Protein AF-A0A6N2XZ86-F1 (afdb_monomer_lite)

InterPro domains:
  IPR009825 ECF transporter, substrate-specific component-like [PF07155] (6-139)

Secondary structure (DSSP, 8-state):
-PPPPSS-THHHHHHHHHHHHHHHHHHHHHIIIIIHHHHHTT-TTTHHHHHHHHHHHHHHHHHHHHHTTT---HHHHHHHHHHHHHHHHHHHHHHHHHHHHHTT--HHHHHHHHHHTHHHHHHHHHHHHHHHHHHHHHHHHHHHHH--

Structure (mmCIF, N/CA/C/O 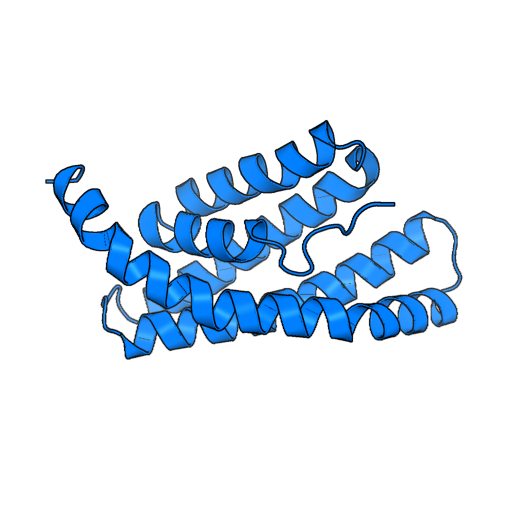backbone):
data_AF-A0A6N2XZ86-F1
#
_entry.id   AF-A0A6N2XZ86-F1
#
loop_
_atom_site.group_PDB
_atom_site.id
_atom_site.type_symbol
_atom_site.label_atom_id
_atom_site.label_alt_id
_atom_site.label_comp_id
_atom_site.label_asym_id
_atom_site.label_entity_id
_atom_site.label_seq_id
_atom_site.pdbx_PDB_ins_code
_atom_site.Cartn_x
_atom_site.Cartn_y
_atom_site.Cartn_z
_atom_site.occupancy
_atom_site.B_iso_or_equiv
_atom_site.auth_seq_id
_atom_site.auth_comp_id
_atom_site.auth_asym_id
_atom_site.auth_atom_id
_atom_site.pdbx_PDB_model_num
ATOM 1 N N . MET A 1 1 ? 17.060 18.410 -10.814 1.00 39.34 1 MET A N 1
ATOM 2 C CA . MET A 1 1 ? 15.881 17.654 -10.340 1.00 39.34 1 MET A CA 1
ATOM 3 C C . MET A 1 1 ? 15.699 17.963 -8.864 1.00 39.34 1 MET A C 1
ATOM 5 O O . MET A 1 1 ? 16.472 17.466 -8.058 1.00 39.34 1 MET A O 1
ATOM 9 N N . VAL A 1 2 ? 14.775 18.858 -8.513 1.00 33.72 2 VAL A N 1
ATOM 10 C CA . VAL A 1 2 ? 14.445 19.132 -7.102 1.00 33.72 2 VAL A CA 1
ATOM 11 C C . VAL A 1 2 ? 13.700 17.907 -6.556 1.00 33.72 2 VAL A C 1
ATOM 13 O O . VAL A 1 2 ? 12.877 17.332 -7.268 1.00 33.72 2 VAL A O 1
ATOM 16 N N . GLY A 1 3 ? 14.086 17.456 -5.360 1.00 43.44 3 GLY A N 1
ATOM 17 C CA . GLY A 1 3 ? 13.761 16.148 -4.787 1.00 43.44 3 GLY A CA 1
ATOM 18 C C . GLY A 1 3 ? 12.286 15.766 -4.875 1.00 43.44 3 GLY A C 1
ATOM 19 O O . GLY A 1 3 ? 11.423 16.424 -4.297 1.00 43.44 3 GLY A O 1
ATOM 20 N N . ARG A 1 4 ? 12.007 14.656 -5.568 1.00 54.50 4 ARG A N 1
ATOM 21 C CA . ARG A 1 4 ? 10.726 13.959 -5.428 1.00 54.50 4 ARG A CA 1
ATOM 22 C C . ARG A 1 4 ? 10.604 13.530 -3.959 1.00 54.50 4 ARG A C 1
ATOM 24 O O . ARG A 1 4 ? 11.588 13.007 -3.430 1.00 54.50 4 ARG A O 1
ATOM 31 N N . PRO A 1 5 ? 9.464 13.760 -3.286 1.00 55.91 5 PRO A N 1
ATOM 32 C CA . PRO A 1 5 ? 9.274 13.310 -1.914 1.00 55.91 5 PRO A CA 1
ATOM 33 C C . PRO A 1 5 ? 9.631 11.827 -1.803 1.00 55.91 5 PRO A C 1
ATOM 35 O O . PRO A 1 5 ? 9.121 11.015 -2.572 1.00 55.91 5 PRO A O 1
ATOM 38 N N . PHE A 1 6 ? 10.503 11.469 -0.857 1.00 66.31 6 PHE A N 1
ATOM 39 C CA . PHE A 1 6 ? 10.856 10.063 -0.621 1.00 66.31 6 PHE A CA 1
ATOM 40 C C . PHE A 1 6 ? 9.635 9.221 -0.225 1.00 66.31 6 PHE A C 1
ATOM 42 O O . PHE A 1 6 ? 9.647 8.009 -0.430 1.00 66.31 6 PHE A O 1
ATOM 49 N N . ILE A 1 7 ? 8.599 9.866 0.332 1.00 79.75 7 ILE A N 1
ATOM 50 C CA . ILE A 1 7 ? 7.373 9.226 0.808 1.00 79.75 7 ILE A CA 1
ATOM 51 C C . ILE A 1 7 ? 6.256 9.335 -0.238 1.00 79.75 7 ILE A C 1
ATOM 53 O O . ILE A 1 7 ? 5.790 10.425 -0.571 1.00 79.75 7 ILE A O 1
ATOM 57 N N . HIS A 1 8 ? 5.765 8.185 -0.690 1.00 87.75 8 HIS A N 1
ATOM 58 C CA . HIS A 1 8 ? 4.631 8.037 -1.589 1.00 87.75 8 HIS A CA 1
ATOM 59 C C . HIS A 1 8 ? 3.314 8.019 -0.802 1.00 87.75 8 HIS A C 1
ATOM 61 O O . HIS A 1 8 ? 2.772 6.962 -0.465 1.00 87.75 8 HIS A O 1
ATOM 67 N N . PHE A 1 9 ? 2.759 9.202 -0.543 1.00 89.75 9 PHE A N 1
ATOM 68 C CA . PHE A 1 9 ? 1.517 9.362 0.226 1.00 89.75 9 PHE A CA 1
ATOM 69 C C . PHE A 1 9 ? 0.291 8.672 -0.385 1.00 89.75 9 PHE A C 1
ATOM 71 O O . PHE A 1 9 ? -0.664 8.384 0.331 1.00 89.75 9 PHE A O 1
ATOM 78 N N . GLY A 1 10 ? 0.319 8.322 -1.671 1.00 91.94 10 GLY A N 1
ATOM 79 C CA . GLY A 1 10 ? -0.755 7.545 -2.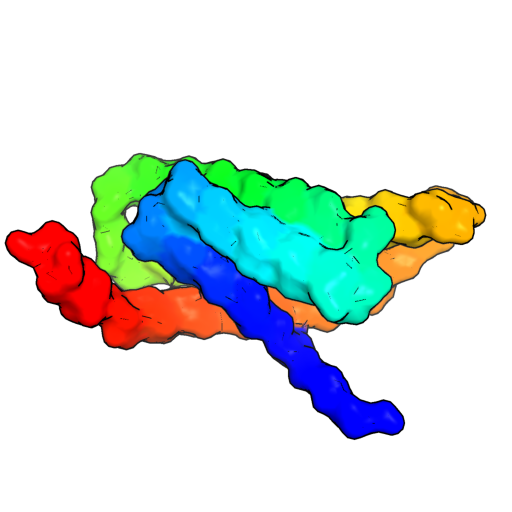287 1.00 91.94 10 GLY A CA 1
ATOM 80 C C . 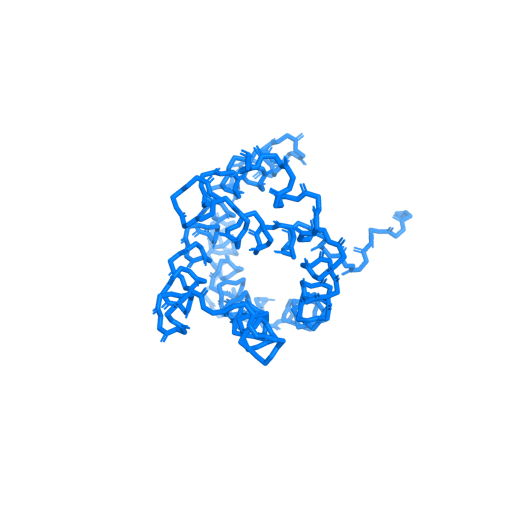GLY A 1 10 ? -0.999 6.176 -1.627 1.00 91.94 10 GLY A C 1
ATOM 81 O O . GLY A 1 10 ? -2.145 5.750 -1.525 1.00 91.94 10 GLY A O 1
ATOM 82 N N . ASN A 1 11 ? 0.042 5.520 -1.095 1.00 94.31 11 ASN A N 1
ATOM 83 C CA . ASN A 1 11 ? -0.084 4.201 -0.464 1.00 94.31 11 ASN A CA 1
ATOM 84 C C . ASN A 1 11 ? -0.911 4.244 0.833 1.00 94.31 11 ASN A C 1
ATOM 86 O O . ASN A 1 11 ? -1.905 3.518 0.918 1.00 94.31 11 ASN A O 1
ATOM 90 N N . PRO A 1 12 ? -0.584 5.098 1.827 1.00 95.69 12 PRO A N 1
ATOM 91 C CA . PRO A 1 12 ? -1.417 5.219 3.016 1.00 95.69 12 PRO A CA 1
ATOM 92 C C . PRO A 1 12 ? -2.822 5.731 2.693 1.00 95.69 12 PRO A C 1
ATOM 94 O O . PRO A 1 12 ? -3.780 5.250 3.292 1.00 95.69 12 PRO A O 1
ATOM 97 N N . LEU A 1 13 ? -2.979 6.646 1.729 1.00 95.69 13 LEU A N 1
ATOM 98 C CA . LEU A 1 13 ? -4.299 7.154 1.341 1.00 95.69 13 LEU A CA 1
ATOM 99 C C . LEU A 1 13 ? -5.195 6.067 0.738 1.00 95.69 13 LEU A C 1
ATOM 101 O O . LEU A 1 13 ? -6.379 6.019 1.055 1.00 95.69 13 LEU A O 1
ATOM 105 N N . MET A 1 14 ? -4.639 5.155 -0.059 1.00 96.69 14 MET A N 1
ATOM 106 C CA . MET A 1 14 ? -5.366 3.986 -0.559 1.00 96.69 14 MET A CA 1
ATOM 107 C C . MET A 1 14 ? -5.855 3.086 0.577 1.00 96.69 14 MET A C 1
ATOM 109 O O . MET A 1 14 ? -7.027 2.715 0.601 1.00 96.69 14 MET A O 1
ATOM 113 N N . VAL A 1 15 ? -4.991 2.765 1.544 1.00 97.31 15 VAL A N 1
ATOM 114 C CA . VAL A 1 15 ? -5.383 1.937 2.698 1.00 97.31 15 VAL A CA 1
ATOM 115 C C . VAL A 1 15 ? -6.481 2.630 3.505 1.00 97.31 15 VAL A C 1
ATOM 117 O O . VAL A 1 15 ? -7.460 1.993 3.886 1.00 97.31 15 VAL A O 1
ATOM 120 N N . LEU A 1 16 ? -6.364 3.943 3.719 1.00 96.94 16 LEU A N 1
ATOM 121 C CA . LEU A 1 16 ? -7.380 4.740 4.408 1.00 96.94 16 LEU A CA 1
ATOM 122 C C . LEU A 1 16 ? -8.705 4.779 3.642 1.00 96.94 16 LEU A C 1
ATOM 124 O O . LEU A 1 16 ? -9.754 4.639 4.263 1.00 96.94 16 LEU A O 1
ATOM 128 N N . ALA A 1 17 ? -8.676 4.918 2.314 1.00 96.50 17 ALA A N 1
ATOM 129 C CA . ALA A 1 17 ? -9.879 4.866 1.489 1.00 96.50 17 ALA A CA 1
ATOM 130 C C . ALA A 1 17 ? -10.607 3.527 1.666 1.00 96.50 17 ALA A C 1
ATOM 132 O O . ALA A 1 17 ? -11.819 3.513 1.869 1.00 96.50 17 ALA A O 1
ATOM 133 N N . ILE A 1 18 ? -9.870 2.412 1.676 1.00 97.00 18 ILE A N 1
ATOM 134 C CA . ILE A 1 18 ? -10.430 1.074 1.910 1.00 97.00 18 ILE A CA 1
ATOM 135 C C . ILE A 1 18 ? -10.990 0.935 3.334 1.00 97.00 18 ILE A C 1
ATOM 137 O O . ILE A 1 18 ? -12.069 0.373 3.511 1.00 97.00 18 ILE A O 1
ATOM 141 N N . LEU A 1 19 ? -10.293 1.460 4.346 1.00 95.12 19 LEU A N 1
ATOM 142 C CA . LEU A 1 19 ? -10.741 1.414 5.741 1.00 95.12 19 LEU A CA 1
ATOM 143 C C . LEU A 1 19 ? -12.011 2.242 5.985 1.00 95.12 19 LEU A C 1
ATOM 145 O O . LEU A 1 19 ? -12.900 1.783 6.695 1.00 95.12 19 LEU A O 1
ATOM 149 N N . PHE A 1 20 ? -12.111 3.441 5.403 1.00 94.12 20 PHE A N 1
ATOM 150 C CA . PHE A 1 20 ? -13.238 4.350 5.641 1.00 94.12 20 PHE A CA 1
ATOM 151 C C . PHE A 1 20 ? -14.450 4.087 4.744 1.00 94.12 20 PHE A C 1
ATOM 153 O O . PHE A 1 20 ? -15.579 4.166 5.217 1.00 94.12 20 PHE A O 1
ATOM 160 N N . LEU A 1 21 ? -14.238 3.783 3.460 1.00 93.06 21 LEU A N 1
ATOM 161 C CA . LEU A 1 21 ? -15.321 3.571 2.487 1.00 93.06 21 LEU A CA 1
ATOM 162 C C . LEU A 1 21 ? -15.691 2.085 2.339 1.00 93.06 21 LEU A C 1
ATOM 164 O O . LEU A 1 21 ? -16.633 1.735 1.625 1.00 93.06 21 LEU A O 1
ATOM 168 N N . GLY A 1 22 ? -14.941 1.198 2.994 1.00 91.56 22 GLY A N 1
ATOM 169 C CA . GLY A 1 22 ? -15.076 -0.247 2.876 1.00 91.56 22 GLY A CA 1
ATOM 170 C C . GLY A 1 22 ? -14.420 -0.815 1.615 1.00 91.56 22 GLY A C 1
ATOM 171 O O . GLY A 1 22 ? -14.017 -0.103 0.697 1.00 91.56 22 GLY A O 1
ATOM 172 N N . GLY A 1 23 ? -14.347 -2.146 1.549 1.00 91.12 23 GLY A N 1
ATOM 173 C CA . GLY A 1 23 ? -13.591 -2.864 0.519 1.00 91.12 23 GLY A CA 1
ATOM 174 C C . GLY A 1 23 ? -13.951 -2.544 -0.925 1.00 91.12 23 GLY A C 1
ATOM 175 O O . GLY A 1 23 ? -13.070 -2.382 -1.764 1.00 91.12 23 GLY A O 1
ATOM 176 N N . ARG A 1 24 ? -15.251 -2.443 -1.224 1.00 92.56 24 ARG A N 1
ATOM 177 C CA . ARG A 1 24 ? -15.728 -2.220 -2.596 1.00 92.56 24 ARG A CA 1
ATOM 178 C C . ARG A 1 24 ? -15.500 -0.769 -3.009 1.00 92.56 24 ARG A C 1
ATOM 180 O O . ARG A 1 24 ? -14.717 -0.515 -3.915 1.00 92.56 24 ARG A O 1
ATOM 187 N N . LEU A 1 25 ? -16.145 0.176 -2.324 1.00 94.81 25 LEU A N 1
ATOM 188 C CA . LEU A 1 25 ? -16.083 1.598 -2.680 1.00 94.81 25 LEU A CA 1
ATOM 189 C C . LEU A 1 25 ? -14.686 2.184 -2.459 1.00 94.81 25 LEU A C 1
ATOM 191 O O . LEU A 1 25 ? -14.194 2.914 -3.311 1.00 94.81 25 LEU A O 1
ATOM 195 N N . GLY A 1 26 ? -14.020 1.817 -1.365 1.00 95.19 26 GLY A N 1
ATOM 196 C CA . GLY A 1 26 ? -12.652 2.242 -1.090 1.00 95.19 26 GLY A CA 1
ATOM 197 C C . GLY A 1 26 ? -11.630 1.629 -2.043 1.00 95.19 26 GLY A C 1
ATOM 198 O O . GLY A 1 26 ? -10.708 2.323 -2.460 1.00 95.19 26 GLY A O 1
ATOM 199 N N . GLY A 1 27 ? -11.826 0.375 -2.464 1.00 96.19 27 GLY A N 1
ATOM 200 C CA . GLY A 1 27 ? -11.020 -0.243 -3.519 1.00 96.19 27 GLY A CA 1
ATOM 201 C C . GLY A 1 27 ? -11.185 0.460 -4.868 1.00 96.19 27 GLY A C 1
ATOM 202 O O . GLY A 1 27 ? -10.191 0.800 -5.502 1.00 96.19 27 GLY A O 1
ATOM 203 N N . PHE A 1 28 ? -12.422 0.764 -5.278 1.00 97.00 28 PHE A N 1
ATOM 204 C CA . PHE A 1 28 ? -12.674 1.558 -6.487 1.00 97.00 28 PHE A CA 1
ATOM 205 C C . PHE A 1 28 ? -12.060 2.958 -6.396 1.00 97.00 28 PHE A C 1
ATOM 207 O O . PHE A 1 28 ? -11.406 3.397 -7.340 1.00 97.00 28 PHE A O 1
ATOM 214 N N . ALA A 1 29 ? -12.214 3.637 -5.257 1.00 97.00 29 ALA A N 1
ATOM 215 C CA . ALA A 1 29 ? -11.597 4.937 -5.023 1.00 97.00 29 ALA A CA 1
ATOM 216 C C . ALA A 1 29 ? -10.064 4.865 -5.111 1.00 97.00 29 ALA A C 1
ATOM 218 O O . ALA A 1 29 ? -9.449 5.751 -5.697 1.00 97.00 29 ALA A O 1
ATOM 219 N N . ALA A 1 30 ? -9.445 3.799 -4.592 1.00 96.62 30 ALA A N 1
ATOM 220 C CA . ALA A 1 30 ? -8.005 3.581 -4.691 1.00 96.62 30 ALA A CA 1
ATOM 221 C C . ALA A 1 30 ? -7.549 3.332 -6.138 1.00 96.62 30 ALA A C 1
ATOM 223 O O . ALA A 1 30 ? -6.575 3.941 -6.572 1.00 96.62 30 ALA A O 1
ATOM 224 N N . VAL A 1 31 ? -8.265 2.496 -6.898 1.00 96.56 31 VAL A N 1
ATOM 225 C CA . VAL A 1 31 ? -7.975 2.227 -8.318 1.00 96.56 31 VAL A CA 1
ATOM 226 C C . VAL A 1 31 ? -8.058 3.504 -9.147 1.00 96.56 31 VAL A C 1
ATOM 228 O O . VAL A 1 31 ? -7.129 3.818 -9.886 1.00 96.56 31 VAL A O 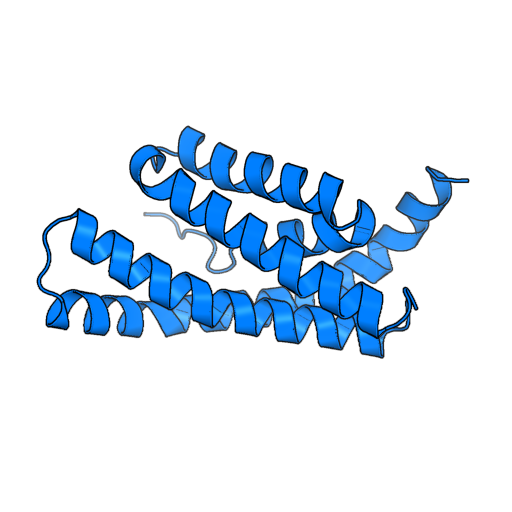1
ATOM 231 N N . VAL A 1 32 ? -9.150 4.258 -9.008 1.00 95.88 32 VAL A N 1
ATOM 232 C CA . VAL A 1 32 ? -9.349 5.508 -9.752 1.00 95.88 32 VAL A CA 1
ATOM 233 C C . VAL A 1 32 ? -8.348 6.568 -9.302 1.00 95.88 32 VAL A C 1
ATOM 235 O O . VAL A 1 32 ? -7.766 7.247 -10.140 1.00 95.88 32 VAL A O 1
ATOM 238 N N . GLY A 1 33 ? -8.110 6.693 -7.996 1.00 94.56 33 GLY A N 1
ATOM 239 C CA . GLY A 1 33 ? -7.193 7.679 -7.439 1.00 94.56 33 GLY A CA 1
ATOM 240 C C . GLY A 1 33 ? -5.750 7.443 -7.871 1.00 94.56 33 GLY A C 1
ATOM 241 O O . GLY A 1 33 ? -5.130 8.340 -8.429 1.00 94.56 33 GLY A O 1
ATOM 242 N N . LEU A 1 34 ? -5.217 6.240 -7.647 1.00 93.69 34 LEU A N 1
ATOM 243 C CA . LEU A 1 34 ? -3.819 5.922 -7.951 1.00 93.69 34 LEU A CA 1
ATOM 244 C C . LEU A 1 34 ? -3.593 5.619 -9.429 1.00 93.69 34 LEU A C 1
ATOM 246 O O . LEU A 1 34 ? -2.707 6.207 -10.038 1.00 93.69 34 LEU A O 1
ATOM 250 N N . GLY A 1 35 ? -4.412 4.750 -10.024 1.00 91.25 35 GLY A N 1
ATOM 251 C CA . GLY A 1 35 ? -4.301 4.429 -11.447 1.00 91.25 35 GLY A CA 1
ATOM 252 C C . GLY A 1 35 ? -4.580 5.650 -12.326 1.00 91.25 35 GLY A C 1
ATOM 253 O O . GLY A 1 35 ? -3.869 5.892 -13.299 1.00 91.25 35 GLY A O 1
ATOM 254 N N . GLY A 1 36 ? -5.564 6.473 -11.947 1.00 91.06 36 GLY A N 1
ATOM 255 C CA . GLY A 1 36 ? -5.833 7.746 -12.614 1.00 91.06 36 GLY A CA 1
ATOM 256 C C . GLY A 1 36 ? -4.707 8.760 -12.420 1.00 91.06 36 GLY A C 1
ATOM 257 O O . GLY A 1 36 ? -4.318 9.416 -13.383 1.00 91.06 36 GLY A O 1
ATOM 258 N N . PHE A 1 37 ? -4.133 8.864 -11.217 1.00 91.94 37 PHE A N 1
ATOM 259 C CA . PHE A 1 37 ? -2.960 9.709 -10.984 1.00 91.94 37 PHE A CA 1
ATOM 260 C C . PHE A 1 37 ? -1.797 9.319 -11.903 1.00 91.94 37 PHE A C 1
ATOM 262 O O . PHE A 1 37 ? -1.243 10.190 -12.572 1.00 91.94 37 PHE A O 1
ATOM 269 N N . ASP A 1 38 ? -1.471 8.033 -12.006 1.00 90.44 38 ASP A N 1
ATOM 270 C CA . ASP A 1 38 ? -0.389 7.561 -12.874 1.00 90.44 38 ASP A CA 1
ATOM 271 C C . ASP A 1 38 ? -0.661 7.869 -14.347 1.00 90.44 38 ASP A C 1
ATOM 273 O O . ASP A 1 38 ? 0.220 8.363 -15.058 1.00 90.44 38 ASP A O 1
ATOM 277 N N . LEU A 1 39 ? -1.901 7.666 -14.797 1.00 90.88 39 LEU A N 1
ATOM 278 C CA . LEU A 1 39 ? -2.317 8.000 -16.156 1.00 90.88 39 LEU A CA 1
ATOM 279 C C . LEU A 1 39 ? -2.105 9.491 -16.471 1.00 90.88 39 LEU A C 1
ATOM 281 O O . LEU A 1 39 ? -1.565 9.828 -17.525 1.00 90.88 39 LEU A O 1
ATOM 285 N N . LEU A 1 40 ? -2.475 10.377 -15.543 1.00 91.75 40 LEU A N 1
ATOM 286 C CA . LEU A 1 40 ? -2.346 11.831 -15.698 1.00 91.75 40 LEU A CA 1
ATOM 287 C C . LEU A 1 40 ? -0.898 12.333 -15.599 1.00 91.75 40 LEU A C 1
ATOM 289 O O . LEU A 1 40 ? -0.597 13.422 -16.082 1.00 91.75 40 LEU A O 1
ATOM 293 N N . ASN A 1 41 ? 0.003 11.554 -14.998 1.00 89.69 41 ASN A N 1
ATOM 294 C CA . ASN A 1 41 ? 1.407 11.924 -14.798 1.00 89.69 41 ASN A CA 1
ATOM 295 C C . ASN A 1 41 ? 2.361 11.281 -15.820 1.00 89.69 41 ASN A C 1
ATOM 297 O O . ASN A 1 41 ? 3.576 11.293 -15.627 1.00 89.69 41 ASN A O 1
ATOM 301 N N . GLY A 1 42 ? 1.830 10.738 -16.921 1.00 88.25 42 GLY A N 1
ATOM 302 C CA . GLY A 1 42 ? 2.633 10.171 -18.009 1.00 88.25 42 GLY A CA 1
ATOM 303 C C . GLY A 1 42 ? 3.045 8.711 -17.803 1.00 88.25 42 GLY A C 1
ATOM 304 O O . GLY A 1 42 ? 3.806 8.177 -18.605 1.00 88.25 42 GLY A O 1
ATOM 305 N N . TYR A 1 43 ? 2.503 8.039 -16.786 1.00 88.12 43 TYR A N 1
ATOM 306 C CA . TYR A 1 43 ? 2.716 6.618 -16.497 1.00 88.12 43 TYR A CA 1
ATOM 307 C C . TYR A 1 43 ? 1.580 5.742 -17.052 1.00 88.12 43 TYR A C 1
ATOM 309 O O . TYR A 1 43 ? 1.233 4.704 -16.496 1.00 88.12 43 TYR A O 1
ATOM 317 N N . ALA A 1 44 ? 0.990 6.135 -18.187 1.00 89.50 44 ALA A N 1
ATOM 318 C CA . ALA A 1 44 ? -0.148 5.443 -18.797 1.00 89.50 44 ALA A CA 1
ATOM 319 C C . ALA A 1 44 ? 0.107 3.939 -19.020 1.00 89.50 44 ALA A C 1
ATOM 321 O O . ALA A 1 44 ? -0.747 3.114 -18.695 1.00 89.50 44 ALA A O 1
ATOM 322 N N . ALA A 1 45 ? 1.299 3.581 -19.510 1.00 89.12 45 ALA A N 1
ATOM 323 C CA . ALA A 1 45 ? 1.673 2.201 -19.825 1.00 89.12 45 ALA A CA 1
ATOM 324 C C . ALA A 1 45 ? 1.760 1.283 -18.591 1.00 89.12 45 ALA A C 1
ATOM 326 O O . ALA A 1 45 ? 1.554 0.077 -18.718 1.00 89.12 45 ALA A O 1
ATOM 327 N N . THR A 1 46 ? 2.037 1.839 -17.410 1.00 90.75 46 THR A N 1
ATOM 328 C CA . THR A 1 46 ? 2.165 1.092 -16.148 1.00 90.75 46 THR A CA 1
ATOM 329 C C . THR A 1 46 ? 0.983 1.316 -15.203 1.00 90.75 46 THR A C 1
ATOM 331 O O . THR A 1 46 ? 0.802 0.546 -14.269 1.00 90.75 46 THR A O 1
ATOM 334 N N . SER A 1 47 ? 0.107 2.289 -15.483 1.00 92.69 47 SER A N 1
ATOM 335 C CA . SER A 1 47 ? -1.052 2.648 -14.644 1.00 92.69 47 SER A CA 1
ATOM 336 C C . SER A 1 47 ? -1.972 1.472 -14.287 1.00 92.69 47 SER A C 1
ATOM 338 O O . SER A 1 47 ? -2.548 1.425 -13.198 1.00 92.69 47 SER A O 1
ATOM 340 N N . TRP A 1 48 ? -2.096 0.485 -15.177 1.00 93.31 48 TRP A N 1
ATOM 341 C CA . TRP A 1 48 ? -2.895 -0.716 -14.939 1.00 93.31 48 TRP A CA 1
ATOM 342 C C . TRP A 1 48 ? -2.276 -1.640 -13.876 1.00 93.31 48 TRP A C 1
ATOM 344 O O . TRP A 1 48 ? -3.017 -2.321 -13.166 1.00 93.31 48 TRP A O 1
ATOM 354 N N . LEU A 1 49 ? -0.945 -1.640 -13.719 1.00 94.38 49 LEU A N 1
ATOM 355 C CA . LEU A 1 49 ? -0.259 -2.348 -12.634 1.00 94.38 49 LEU A CA 1
ATOM 356 C C . LEU A 1 49 ? -0.580 -1.688 -11.296 1.00 94.38 49 LEU A C 1
ATOM 358 O O . LEU A 1 49 ? -0.941 -2.381 -10.350 1.00 94.38 49 LEU A O 1
ATOM 362 N N . THR A 1 50 ? -0.564 -0.358 -11.237 1.00 93.50 50 THR A N 1
ATOM 363 C CA . THR A 1 50 ? -0.958 0.400 -10.042 1.00 93.50 50 THR A CA 1
ATOM 364 C C . THR A 1 50 ? -2.425 0.164 -9.678 1.00 93.50 50 THR A C 1
ATOM 366 O O . THR A 1 50 ? -2.763 -0.036 -8.509 1.00 93.50 50 THR A O 1
ATOM 369 N N . ALA A 1 51 ? -3.312 0.112 -10.676 1.00 94.94 51 ALA A N 1
ATOM 370 C CA . ALA A 1 51 ? -4.704 -0.281 -10.478 1.00 94.94 51 ALA A CA 1
ATOM 371 C C . ALA A 1 51 ? -4.819 -1.711 -9.917 1.00 94.94 51 ALA A C 1
ATOM 373 O O . ALA A 1 51 ? -5.590 -1.952 -8.987 1.00 94.94 51 ALA A O 1
ATOM 374 N N . LEU A 1 52 ? -4.027 -2.656 -10.428 1.00 96.06 52 LEU A N 1
ATOM 375 C CA . LEU A 1 52 ? -3.991 -4.030 -9.926 1.00 96.06 52 LEU A CA 1
ATOM 376 C C . LEU A 1 52 ? -3.505 -4.086 -8.472 1.00 96.06 52 LEU A C 1
ATOM 378 O O . LEU A 1 52 ? -4.118 -4.771 -7.653 1.00 96.06 52 LEU A O 1
ATOM 382 N N . GLU A 1 53 ? -2.467 -3.330 -8.115 1.00 96.00 53 GLU A N 1
ATOM 383 C CA . GLU A 1 53 ? -2.009 -3.218 -6.727 1.00 96.00 53 GLU A CA 1
ATOM 384 C C . GLU A 1 53 ? -3.107 -2.679 -5.805 1.00 96.00 53 GLU A C 1
ATOM 386 O O . GLU A 1 53 ? -3.279 -3.187 -4.695 1.00 96.00 53 GLU A O 1
ATOM 391 N N . ALA A 1 54 ? -3.894 -1.703 -6.267 1.00 96.62 54 ALA A N 1
ATOM 392 C CA . ALA A 1 54 ? -5.023 -1.180 -5.505 1.00 96.62 54 ALA A CA 1
ATOM 393 C C . ALA A 1 54 ? -6.125 -2.226 -5.281 1.00 96.62 54 ALA A C 1
ATOM 395 O O . ALA A 1 54 ? -6.678 -2.309 -4.182 1.00 96.62 54 ALA A O 1
ATOM 396 N N . ILE A 1 55 ? -6.397 -3.078 -6.272 1.00 97.25 55 ILE A N 1
ATOM 397 C CA . ILE A 1 55 ? -7.336 -4.201 -6.131 1.00 97.25 55 ILE A CA 1
ATOM 398 C C . ILE A 1 55 ? -6.810 -5.222 -5.116 1.00 97.25 55 ILE A C 1
ATOM 400 O O . ILE A 1 55 ? -7.549 -5.631 -4.218 1.00 97.25 55 ILE A O 1
ATOM 404 N N . VAL A 1 56 ? -5.535 -5.611 -5.213 1.00 97.94 56 VAL A N 1
ATOM 405 C CA . VAL A 1 56 ? -4.905 -6.539 -4.257 1.00 97.94 56 VAL A CA 1
ATOM 406 C C . VAL A 1 56 ? -4.963 -5.965 -2.841 1.00 97.94 56 VAL A C 1
ATOM 408 O O . VAL A 1 56 ? -5.363 -6.664 -1.908 1.00 97.94 56 VAL A O 1
ATOM 411 N N . MET A 1 57 ? -4.649 -4.679 -2.679 1.00 98.06 57 MET A N 1
ATOM 412 C CA . MET A 1 57 ? -4.721 -3.997 -1.389 1.00 98.06 57 MET A CA 1
ATOM 413 C C . MET A 1 57 ? -6.146 -3.993 -0.831 1.00 98.06 57 MET A C 1
ATOM 415 O O . MET A 1 57 ? -6.348 -4.290 0.347 1.00 98.06 57 MET A O 1
ATOM 419 N N . ALA A 1 58 ? -7.145 -3.721 -1.675 1.00 97.94 58 ALA A N 1
ATOM 420 C CA . ALA A 1 58 ? -8.549 -3.762 -1.286 1.00 97.94 58 ALA A CA 1
ATOM 421 C C . ALA A 1 58 ? -8.955 -5.147 -0.774 1.00 97.94 58 ALA A C 1
ATOM 423 O O . ALA A 1 58 ? -9.612 -5.238 0.264 1.00 97.94 58 ALA A O 1
ATOM 424 N N . ILE A 1 59 ? -8.522 -6.223 -1.437 1.00 98.06 59 ILE A N 1
ATOM 425 C CA . ILE A 1 59 ? -8.786 -7.601 -1.003 1.00 98.06 59 ILE A CA 1
ATOM 426 C C . ILE A 1 59 ? -8.133 -7.873 0.356 1.00 98.06 59 ILE A C 1
ATOM 428 O O . ILE A 1 59 ? -8.820 -8.311 1.281 1.00 98.06 59 ILE A O 1
ATOM 432 N N . VAL A 1 60 ? -6.836 -7.585 0.499 1.00 98.19 60 VAL A N 1
ATOM 433 C CA . VAL A 1 60 ? -6.075 -7.873 1.726 1.00 98.19 60 VAL A CA 1
ATOM 434 C C . VAL A 1 60 ? -6.631 -7.098 2.918 1.00 98.19 60 VAL A C 1
ATOM 436 O O . VAL A 1 60 ? -6.956 -7.691 3.947 1.00 98.19 60 VAL A O 1
ATOM 439 N N . VAL A 1 61 ? -6.799 -5.781 2.782 1.00 97.81 61 VAL A N 1
ATOM 440 C CA . VAL A 1 61 ? -7.304 -4.933 3.869 1.00 97.81 61 VAL A CA 1
ATOM 441 C C . VAL A 1 61 ? -8.728 -5.340 4.244 1.00 97.81 61 VAL A C 1
ATOM 443 O O . VAL A 1 61 ? -9.018 -5.508 5.426 1.00 97.81 61 VAL A O 1
ATOM 446 N N . SER A 1 62 ? -9.605 -5.594 3.268 1.00 96.56 62 SER A N 1
ATOM 447 C CA . SER A 1 62 ? -10.983 -6.025 3.551 1.00 96.56 62 SER A CA 1
ATOM 448 C C . SER A 1 62 ? -11.043 -7.375 4.257 1.00 96.56 62 SER A C 1
ATOM 450 O O . SER A 1 62 ? -11.860 -7.563 5.161 1.00 96.56 62 SER A O 1
ATOM 452 N N . ALA A 1 63 ? -10.179 -8.317 3.871 1.00 97.19 63 ALA A N 1
ATOM 453 C CA . ALA A 1 63 ? -10.083 -9.612 4.531 1.00 97.19 63 ALA A CA 1
ATOM 454 C C . ALA A 1 63 ? -9.675 -9.454 6.003 1.00 97.19 63 ALA A C 1
ATOM 456 O O . ALA A 1 63 ? -10.282 -10.081 6.871 1.00 97.19 63 ALA A O 1
ATOM 457 N N . LEU A 1 64 ? -8.717 -8.570 6.300 1.00 96.50 64 LEU A N 1
ATOM 458 C CA . LEU A 1 64 ? -8.286 -8.286 7.671 1.00 96.50 64 LEU A CA 1
ATOM 459 C C . LEU A 1 64 ? -9.366 -7.575 8.489 1.00 96.50 64 LEU A C 1
ATOM 461 O O . LEU A 1 64 ? -9.640 -7.982 9.615 1.00 96.50 64 LEU A O 1
ATOM 465 N N . VAL A 1 65 ? -10.032 -6.564 7.925 1.00 95.19 65 VAL A N 1
ATOM 466 C CA . VAL A 1 65 ? -11.164 -5.885 8.583 1.00 95.19 65 VAL A CA 1
ATOM 467 C C . VAL A 1 65 ? -12.252 -6.900 8.950 1.00 95.19 65 VAL A C 1
ATOM 469 O O . VAL A 1 65 ? -12.754 -6.904 10.078 1.00 95.19 65 VAL A O 1
ATOM 472 N N . LYS A 1 66 ? -12.572 -7.819 8.029 1.00 94.00 66 LYS A N 1
ATOM 473 C CA . LYS A 1 66 ? -13.535 -8.897 8.272 1.00 94.00 66 LYS A CA 1
ATOM 474 C C . LYS A 1 66 ? -13.044 -9.874 9.344 1.00 94.00 66 LYS A C 1
ATOM 476 O O . LYS A 1 66 ? -13.825 -10.235 10.224 1.00 94.00 66 LYS A O 1
ATOM 481 N N . ALA A 1 67 ? -11.768 -10.265 9.315 1.00 94.38 67 ALA A N 1
ATOM 482 C CA . ALA A 1 67 ? -11.155 -11.138 10.318 1.00 94.38 67 ALA A CA 1
ATOM 483 C C . ALA A 1 67 ? -11.188 -10.523 11.728 1.00 94.38 67 ALA A C 1
ATOM 485 O O . ALA A 1 67 ? -11.480 -11.216 12.702 1.00 94.38 67 ALA A O 1
ATOM 486 N N . PHE A 1 68 ? -10.994 -9.208 11.837 1.00 93.69 68 PHE A N 1
ATOM 487 C CA . PHE A 1 68 ? -11.106 -8.461 13.094 1.00 93.69 68 PHE A CA 1
ATOM 488 C C . PHE A 1 68 ? -12.543 -8.075 13.464 1.00 93.69 68 PHE A C 1
ATOM 490 O O . PHE A 1 68 ? -12.758 -7.302 14.398 1.00 93.69 68 PHE A O 1
ATOM 497 N N . LYS A 1 69 ? -13.544 -8.630 12.767 1.00 90.38 69 LYS A N 1
ATOM 498 C CA . LYS A 1 69 ? -14.975 -8.405 13.018 1.00 90.38 69 LYS A CA 1
ATOM 499 C C . LYS A 1 69 ? -15.353 -6.918 13.018 1.00 90.38 69 LYS A C 1
ATOM 501 O O . LYS A 1 69 ? -16.208 -6.514 13.800 1.00 90.38 69 LYS A O 1
ATOM 506 N N . HIS A 1 70 ? -14.716 -6.118 12.158 1.00 85.88 70 HIS A N 1
ATOM 507 C CA . HIS A 1 70 ? -14.945 -4.671 12.043 1.00 85.88 70 HIS A CA 1
ATOM 508 C C . HIS A 1 70 ? -14.742 -3.908 13.366 1.00 85.88 70 HIS A C 1
ATOM 510 O O . HIS A 1 70 ? -15.381 -2.890 13.619 1.00 85.88 70 HIS A O 1
ATOM 516 N N . GLN A 1 71 ? -13.873 -4.414 14.247 1.00 83.06 71 GLN A N 1
ATOM 517 C CA . GLN A 1 71 ? -13.531 -3.723 15.485 1.00 83.06 71 GLN A CA 1
ATOM 518 C C . GLN A 1 71 ? -12.472 -2.645 15.224 1.00 83.06 71 GLN A C 1
ATOM 520 O O . GLN A 1 71 ? -11.369 -2.939 14.773 1.00 83.06 71 GLN A O 1
ATOM 525 N N . ASP A 1 72 ? -12.757 -1.409 15.628 1.00 81.69 72 ASP A N 1
ATOM 526 C CA . ASP A 1 72 ? -11.850 -0.262 15.464 1.00 81.69 72 ASP A CA 1
ATOM 527 C C . ASP A 1 72 ? -10.820 -0.129 16.599 1.00 81.69 72 ASP A C 1
ATOM 529 O O . ASP A 1 72 ? -10.523 0.971 17.080 1.00 81.69 72 ASP A O 1
ATOM 533 N N . LYS A 1 73 ? -10.279 -1.251 17.085 1.00 89.44 73 LYS A N 1
ATOM 534 C CA . LYS A 1 73 ? -9.253 -1.209 18.136 1.00 89.44 73 LYS A CA 1
ATOM 535 C C . LYS A 1 73 ? -7.922 -0.718 17.550 1.00 89.44 73 LYS A C 1
ATOM 537 O O . LYS A 1 73 ? -7.546 -1.176 16.471 1.00 89.44 73 LYS A O 1
ATOM 542 N N . PRO A 1 74 ? -7.151 0.119 18.278 1.00 90.25 74 PRO A N 1
ATOM 543 C CA . PRO A 1 74 ? -5.815 0.563 17.863 1.00 90.25 74 PRO A CA 1
ATOM 544 C C . PRO A 1 74 ? -4.913 -0.557 17.360 1.00 90.25 74 PRO A C 1
ATOM 546 O O . PRO A 1 74 ? -4.305 -0.430 16.303 1.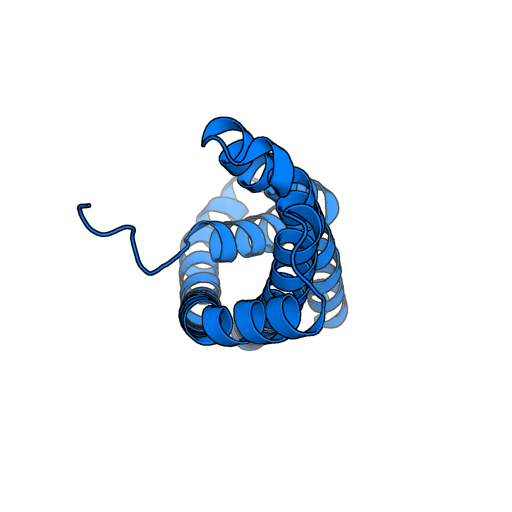00 90.25 74 PRO A O 1
ATOM 549 N N . GLN A 1 75 ? -4.909 -1.685 18.067 1.00 92.50 75 GLN A N 1
ATOM 550 C CA . GLN A 1 75 ? -4.117 -2.857 17.711 1.00 92.50 75 GLN A CA 1
ATOM 551 C C . GLN A 1 75 ? -4.461 -3.391 16.314 1.00 92.50 75 GLN A C 1
ATOM 553 O O . GLN A 1 75 ? -3.555 -3.640 15.531 1.00 92.50 75 GLN A O 1
ATOM 558 N N . TYR A 1 76 ? -5.746 -3.498 15.963 1.00 94.56 76 TYR A N 1
ATOM 559 C CA . TYR A 1 76 ? -6.168 -4.041 14.668 1.00 94.56 76 TYR A CA 1
ATOM 560 C C . TYR A 1 76 ? -5.840 -3.103 13.512 1.00 94.56 76 TYR A C 1
ATOM 562 O O . TYR A 1 76 ? -5.364 -3.561 12.478 1.00 94.56 76 TYR A O 1
ATOM 570 N N . ILE A 1 77 ? -6.016 -1.793 13.696 1.00 95.38 77 ILE A N 1
ATOM 571 C CA . ILE A 1 77 ? -5.653 -0.803 12.673 1.00 95.38 77 ILE A CA 1
ATOM 572 C C . ILE A 1 77 ? -4.139 -0.792 12.440 1.00 95.38 77 ILE A C 1
ATOM 574 O O . ILE A 1 77 ? -3.698 -0.762 11.293 1.00 95.38 77 ILE A O 1
ATOM 578 N N . ILE A 1 78 ? -3.339 -0.881 13.507 1.00 95.56 78 ILE A N 1
ATOM 579 C CA . ILE A 1 78 ? -1.879 -0.997 13.399 1.00 95.56 78 ILE A CA 1
ATOM 580 C C . ILE A 1 78 ? -1.498 -2.294 12.672 1.00 95.56 78 ILE A C 1
ATOM 582 O O . ILE A 1 78 ? -0.686 -2.256 11.751 1.00 95.56 78 ILE A O 1
ATOM 586 N N . THR A 1 79 ? -2.113 -3.433 13.013 1.00 95.88 79 THR A N 1
ATOM 587 C CA . THR A 1 79 ? -1.870 -4.701 12.309 1.00 95.88 79 THR A CA 1
ATOM 588 C C . THR A 1 79 ? -2.222 -4.606 10.824 1.00 95.88 79 THR A C 1
ATOM 590 O O . THR A 1 79 ? -1.427 -5.036 9.991 1.00 95.88 79 THR A O 1
ATOM 593 N N . ILE A 1 80 ? -3.365 -4.004 10.475 1.00 97.31 80 ILE A N 1
ATOM 594 C CA . ILE A 1 80 ? -3.754 -3.773 9.076 1.00 97.31 80 ILE A CA 1
ATOM 595 C C . ILE A 1 80 ? -2.712 -2.913 8.363 1.00 97.31 80 ILE A C 1
ATOM 597 O O . ILE A 1 80 ? -2.303 -3.258 7.259 1.00 97.31 80 ILE A O 1
ATOM 601 N N . ALA A 1 81 ? -2.255 -1.826 8.983 1.00 97.06 81 ALA A N 1
ATOM 602 C CA . ALA A 1 81 ? -1.273 -0.928 8.387 1.00 97.06 81 ALA A CA 1
ATOM 603 C C . ALA A 1 81 ? 0.077 -1.622 8.128 1.00 97.06 81 ALA A C 1
ATOM 605 O O . ALA A 1 81 ? 0.673 -1.434 7.067 1.00 97.06 81 ALA A O 1
ATOM 606 N N . ILE A 1 82 ? 0.530 -2.473 9.055 1.00 97.56 82 ILE A N 1
ATOM 607 C CA . ILE A 1 82 ? 1.746 -3.282 8.889 1.00 97.56 82 ILE A CA 1
ATOM 608 C C . ILE A 1 82 ? 1.574 -4.283 7.743 1.00 97.56 82 ILE A C 1
ATOM 610 O O . ILE A 1 82 ? 2.428 -4.357 6.861 1.00 97.56 82 ILE A O 1
ATOM 614 N N . VAL A 1 83 ? 0.466 -5.032 7.716 1.00 97.94 83 VAL A N 1
ATOM 615 C CA . VAL A 1 83 ? 0.221 -6.031 6.662 1.00 97.94 83 VAL A CA 1
ATOM 616 C C . VAL A 1 83 ? 0.039 -5.360 5.299 1.00 97.94 83 VAL A C 1
ATOM 618 O O . VAL A 1 83 ? 0.519 -5.886 4.297 1.00 97.94 83 VAL A O 1
ATOM 621 N N . ALA A 1 84 ? -0.580 -4.181 5.244 1.00 97.38 84 ALA A N 1
ATOM 622 C CA . ALA A 1 84 ? -0.670 -3.376 4.031 1.00 97.38 84 ALA A CA 1
ATOM 623 C C . ALA A 1 84 ? 0.720 -2.945 3.537 1.00 97.38 84 ALA A C 1
ATOM 625 O O . ALA A 1 84 ? 1.022 -3.096 2.355 1.00 97.38 84 ALA A O 1
ATOM 626 N N . GLY A 1 85 ? 1.600 -2.491 4.435 1.00 96.62 85 GLY A N 1
ATOM 627 C CA . GLY A 1 85 ? 2.998 -2.206 4.103 1.00 96.62 85 GLY A CA 1
ATOM 628 C C . GLY A 1 85 ? 3.723 -3.431 3.534 1.00 96.62 85 GLY A C 1
ATOM 629 O O . GLY A 1 85 ? 4.323 -3.351 2.468 1.00 96.62 85 GLY A O 1
ATOM 630 N N . LEU A 1 86 ? 3.608 -4.593 4.185 1.00 97.12 86 LEU A N 1
ATOM 631 C CA . LEU A 1 86 ? 4.206 -5.845 3.695 1.00 97.12 86 LEU A CA 1
ATOM 632 C C . LEU A 1 86 ? 3.652 -6.263 2.329 1.00 97.12 86 LEU A C 1
ATOM 634 O O . LEU A 1 86 ? 4.412 -6.641 1.440 1.00 97.12 86 LEU A O 1
ATOM 638 N N . THR A 1 87 ? 2.337 -6.151 2.149 1.00 97.44 87 THR A N 1
ATOM 639 C CA . THR A 1 87 ? 1.671 -6.427 0.871 1.00 97.44 87 THR A CA 1
ATOM 640 C C . THR A 1 87 ? 2.244 -5.534 -0.217 1.00 97.44 87 THR A C 1
ATOM 642 O O . THR A 1 87 ? 2.592 -6.034 -1.281 1.00 97.44 87 THR A O 1
ATOM 645 N N . LYS A 1 88 ? 2.431 -4.238 0.067 1.00 95.25 88 LYS A N 1
ATOM 646 C CA . LYS A 1 88 ? 2.993 -3.289 -0.894 1.00 95.25 88 LYS A CA 1
ATOM 647 C C . LYS A 1 88 ? 4.431 -3.634 -1.285 1.00 95.25 88 LYS A C 1
ATOM 649 O O . LYS A 1 88 ? 4.764 -3.545 -2.458 1.00 95.25 88 LYS A O 1
ATOM 654 N N . ILE A 1 89 ? 5.265 -4.086 -0.345 1.00 96.06 89 ILE A N 1
ATOM 655 C CA . ILE A 1 89 ? 6.628 -4.556 -0.656 1.00 96.06 89 ILE A CA 1
ATOM 656 C C . ILE A 1 89 ? 6.585 -5.699 -1.676 1.00 96.06 89 ILE A C 1
ATOM 658 O O . ILE A 1 89 ? 7.308 -5.665 -2.670 1.00 96.06 89 ILE A O 1
ATOM 662 N N . VAL A 1 90 ? 5.725 -6.695 -1.443 1.00 97.00 90 VAL A N 1
ATOM 663 C CA . VAL A 1 90 ? 5.604 -7.860 -2.329 1.00 97.00 90 VAL A CA 1
ATOM 664 C C . VAL A 1 90 ? 5.040 -7.457 -3.687 1.00 97.00 90 VAL A C 1
ATOM 666 O O . VAL A 1 90 ? 5.613 -7.824 -4.712 1.00 97.00 90 VAL A O 1
ATOM 669 N N . THR A 1 91 ? 3.947 -6.692 -3.724 1.00 96.19 91 THR A N 1
ATOM 670 C CA . THR A 1 91 ? 3.323 -6.314 -4.996 1.00 96.19 91 THR A CA 1
ATOM 671 C C . THR A 1 91 ? 4.239 -5.431 -5.825 1.00 96.19 91 THR A C 1
ATOM 673 O O . THR A 1 91 ? 4.404 -5.710 -7.005 1.00 96.19 91 THR A O 1
ATOM 676 N N . SER A 1 92 ? 4.907 -4.447 -5.217 1.00 94.12 92 SER A N 1
ATOM 677 C CA . SER A 1 92 ? 5.796 -3.536 -5.942 1.00 94.12 92 SER A CA 1
ATOM 678 C C . SER A 1 92 ? 7.059 -4.222 -6.461 1.00 94.12 92 SER A C 1
ATOM 680 O O . SER A 1 92 ? 7.590 -3.837 -7.499 1.00 94.12 92 SER A O 1
ATOM 682 N N . TYR A 1 93 ? 7.530 -5.276 -5.790 1.00 95.50 93 TYR A N 1
ATOM 683 C CA . TYR A 1 93 ? 8.586 -6.123 -6.340 1.00 95.50 93 TYR A CA 1
ATOM 684 C C . TYR A 1 93 ? 8.122 -6.859 -7.602 1.00 95.50 93 TYR A C 1
ATOM 686 O O . TYR A 1 93 ? 8.813 -6.852 -8.619 1.00 95.50 93 TYR A O 1
ATOM 694 N N . LEU A 1 94 ? 6.935 -7.473 -7.550 1.00 96.44 94 LEU A N 1
ATOM 695 C CA . LEU A 1 94 ? 6.378 -8.211 -8.682 1.00 96.44 94 LEU A CA 1
ATOM 696 C C . LEU A 1 94 ? 6.068 -7.287 -9.861 1.00 96.44 94 LEU A C 1
ATOM 698 O O . LEU A 1 94 ? 6.429 -7.613 -10.991 1.00 96.44 94 LEU A O 1
ATOM 702 N N . THR A 1 95 ? 5.450 -6.129 -9.615 1.00 94.75 95 THR A N 1
ATOM 703 C CA . THR A 1 95 ? 5.185 -5.150 -10.674 1.00 94.75 95 THR A CA 1
ATOM 704 C C . THR A 1 95 ? 6.483 -4.589 -11.236 1.00 94.75 95 THR A C 1
ATOM 706 O O . THR A 1 95 ? 6.598 -4.517 -12.451 1.00 94.75 95 THR A O 1
ATOM 709 N N . GLY A 1 96 ? 7.503 -4.323 -10.414 1.00 94.19 96 GLY A N 1
ATOM 710 C CA . GLY A 1 96 ? 8.818 -3.886 -10.893 1.00 94.19 96 GLY A CA 1
ATOM 711 C C . GLY A 1 96 ? 9.490 -4.889 -11.842 1.00 94.19 96 GLY A C 1
ATOM 712 O O . GLY A 1 96 ? 10.096 -4.490 -12.837 1.00 94.19 96 GLY A O 1
ATOM 713 N N . ILE A 1 97 ? 9.339 -6.198 -11.595 1.00 95.19 97 ILE A N 1
ATOM 714 C CA . ILE A 1 97 ? 9.799 -7.234 -12.536 1.00 95.19 97 ILE A CA 1
ATOM 715 C C . ILE A 1 97 ? 9.006 -7.152 -13.843 1.00 95.19 97 ILE A C 1
ATOM 717 O O . ILE A 1 97 ? 9.600 -7.166 -14.919 1.00 95.19 97 ILE A O 1
ATOM 721 N N . VAL A 1 98 ? 7.675 -7.070 -13.759 1.00 95.69 98 VAL A N 1
ATOM 722 C CA . VAL A 1 98 ? 6.801 -6.998 -14.940 1.00 95.69 98 VAL A CA 1
ATOM 723 C C . VAL A 1 98 ? 7.114 -5.756 -15.775 1.00 95.69 98 VAL A C 1
ATOM 725 O O . VAL A 1 98 ? 7.295 -5.879 -16.982 1.00 95.69 98 VAL A O 1
ATOM 728 N N . GLU A 1 99 ? 7.267 -4.590 -15.152 1.00 93.19 99 GLU A N 1
ATOM 729 C CA . GLU A 1 99 ? 7.642 -3.339 -15.818 1.00 93.19 99 GLU A CA 1
ATOM 730 C C . GLU A 1 99 ? 8.980 -3.467 -16.544 1.00 93.19 99 GLU A C 1
ATOM 732 O O . GLU A 1 99 ? 9.087 -3.121 -17.720 1.00 93.19 99 GLU A O 1
ATOM 737 N N . ALA A 1 100 ? 9.997 -4.026 -15.884 1.00 93.44 100 ALA A N 1
ATOM 738 C CA . ALA A 1 100 ? 11.296 -4.234 -16.510 1.00 93.44 100 ALA A CA 1
ATOM 739 C C . ALA A 1 100 ? 11.199 -5.181 -17.721 1.00 93.44 100 ALA A C 1
ATOM 741 O O . ALA A 1 100 ? 11.843 -4.945 -18.748 1.00 93.44 100 ALA A O 1
ATOM 742 N N . LEU A 1 101 ? 10.387 -6.238 -17.641 1.00 94.81 101 LEU A N 1
ATOM 743 C CA . LEU A 1 101 ? 10.151 -7.151 -18.763 1.00 94.81 101 LEU A CA 1
ATOM 744 C C . LEU A 1 101 ? 9.371 -6.481 -19.906 1.00 94.81 101 LEU A C 1
ATOM 746 O O . LEU A 1 101 ? 9.676 -6.732 -21.069 1.00 94.81 101 LEU A O 1
ATOM 750 N N . MET A 1 102 ? 8.417 -5.595 -19.602 1.00 93.12 102 MET A N 1
ATOM 751 C CA . MET A 1 102 ? 7.646 -4.845 -20.606 1.00 93.12 102 MET A CA 1
ATOM 752 C C . MET A 1 102 ? 8.528 -3.942 -21.475 1.00 93.12 102 MET A C 1
ATOM 754 O O . MET A 1 102 ? 8.229 -3.741 -22.649 1.00 93.12 102 MET A O 1
ATOM 758 N N . VAL A 1 103 ? 9.633 -3.432 -20.925 1.00 92.19 103 VAL A N 1
ATOM 759 C CA . VAL A 1 103 ? 10.617 -2.614 -21.661 1.00 92.19 103 VAL A CA 1
ATOM 760 C C . VAL A 1 103 ? 11.663 -3.491 -22.382 1.00 92.19 103 VAL A C 1
ATOM 762 O O . VAL A 1 103 ? 12.612 -2.989 -22.977 1.00 92.19 103 VAL A O 1
ATOM 765 N N . GLY A 1 104 ? 11.491 -4.819 -22.370 1.00 91.25 104 GLY A N 1
ATOM 766 C CA . GLY A 1 104 ? 12.322 -5.768 -23.117 1.00 91.25 104 GLY A CA 1
ATOM 767 C C . GLY A 1 104 ? 13.593 -6.215 -22.395 1.00 91.25 104 GLY A C 1
ATOM 768 O O . GLY A 1 104 ? 14.504 -6.744 -23.032 1.00 91.25 104 GLY A O 1
ATOM 769 N N . THR A 1 105 ? 13.693 -6.013 -21.076 1.00 92.88 105 THR A N 1
ATOM 770 C CA . THR A 1 105 ? 14.839 -6.533 -20.316 1.00 92.88 105 THR A CA 1
ATOM 771 C C . THR A 1 105 ? 14.765 -8.051 -20.146 1.00 92.88 105 THR A C 1
ATOM 773 O O . THR A 1 105 ? 13.705 -8.672 -20.202 1.00 92.88 105 THR A O 1
ATOM 776 N N . ILE A 1 106 ? 15.922 -8.669 -19.915 1.00 94.31 106 ILE A N 1
ATOM 777 C CA . ILE A 1 106 ? 16.030 -10.107 -19.652 1.00 94.31 106 ILE A CA 1
ATOM 778 C C . ILE A 1 106 ? 15.649 -10.378 -18.191 1.00 94.31 106 ILE A C 1
ATOM 780 O O . ILE A 1 106 ? 16.033 -9.613 -17.305 1.00 94.31 106 ILE A O 1
ATOM 784 N N . LEU A 1 107 ? 14.978 -11.502 -17.912 1.00 93.50 107 LEU A N 1
ATOM 785 C CA . LEU A 1 107 ? 14.452 -11.848 -16.581 1.00 93.50 107 LEU A CA 1
ATOM 786 C C . LEU A 1 107 ? 15.464 -11.682 -15.438 1.00 93.50 107 LEU A C 1
ATOM 788 O O . LEU A 1 107 ? 15.125 -11.142 -14.389 1.00 93.50 107 LEU A O 1
ATOM 792 N N . LYS A 1 108 ? 16.720 -12.097 -15.640 1.00 94.62 108 LYS A N 1
ATOM 793 C CA . LYS A 1 108 ? 17.772 -11.943 -14.623 1.00 94.62 108 LYS A CA 1
ATOM 794 C C . LYS A 1 108 ? 17.994 -10.472 -14.254 1.00 94.62 108 LYS A C 1
ATOM 796 O O . LYS A 1 108 ? 18.113 -10.146 -13.078 1.00 94.62 108 LYS A O 1
ATOM 801 N N . THR A 1 109 ? 18.024 -9.591 -15.249 1.00 93.44 109 THR A N 1
ATOM 802 C CA . THR A 1 109 ? 18.186 -8.147 -15.055 1.00 93.44 109 THR A CA 1
ATOM 803 C C . THR A 1 109 ? 16.943 -7.533 -14.419 1.00 93.44 109 THR A C 1
ATOM 805 O O . THR A 1 109 ? 17.083 -6.718 -13.515 1.00 93.44 109 THR A O 1
ATOM 808 N N . ALA A 1 110 ? 15.745 -7.965 -14.826 1.00 94.75 110 ALA A N 1
ATOM 809 C CA . ALA A 1 110 ? 14.481 -7.514 -14.243 1.00 94.75 110 ALA A CA 1
ATOM 810 C C . ALA A 1 110 ? 14.392 -7.824 -12.739 1.00 94.75 110 ALA A C 1
ATOM 812 O O . ALA A 1 110 ? 14.096 -6.942 -11.938 1.00 94.75 110 ALA A O 1
ATOM 813 N N . VAL A 1 111 ? 14.726 -9.058 -12.347 1.00 95.44 111 VAL A N 1
ATOM 814 C CA . VAL A 1 111 ? 14.750 -9.505 -10.944 1.00 95.44 111 VAL A CA 1
ATOM 815 C C . VAL A 1 111 ? 15.734 -8.683 -10.114 1.00 95.44 111 VAL A C 1
ATOM 817 O O . VAL A 1 111 ? 15.387 -8.200 -9.038 1.00 95.44 111 VAL A O 1
ATOM 820 N N . VAL A 1 112 ? 16.954 -8.481 -10.620 1.00 94.50 112 VAL A N 1
ATOM 821 C CA . VAL A 1 112 ? 17.965 -7.676 -9.921 1.00 94.50 112 VAL A CA 1
ATOM 822 C C . VAL A 1 112 ? 17.525 -6.215 -9.824 1.00 94.50 112 VAL A C 1
ATOM 824 O O . VAL A 1 112 ? 17.618 -5.625 -8.754 1.00 94.50 112 VAL A O 1
ATOM 827 N N . GLY A 1 113 ? 16.999 -5.636 -10.904 1.00 91.38 113 GLY A N 1
ATOM 828 C CA . GLY A 1 113 ? 16.510 -4.258 -10.921 1.00 91.38 113 GLY A CA 1
ATOM 829 C C . GLY A 1 113 ? 15.385 -4.024 -9.911 1.00 91.38 113 GLY A C 1
ATOM 830 O O . GLY A 1 113 ? 15.475 -3.105 -9.099 1.00 91.38 113 GLY A O 1
ATOM 831 N N . ALA A 1 114 ? 14.380 -4.903 -9.892 1.00 92.56 114 ALA A N 1
ATOM 832 C CA . ALA A 1 114 ? 13.279 -4.839 -8.933 1.00 92.56 114 ALA A CA 1
ATOM 833 C C . ALA A 1 114 ? 13.753 -5.029 -7.482 1.00 92.56 114 ALA A C 1
ATOM 835 O O . ALA A 1 114 ? 13.220 -4.414 -6.559 1.00 92.56 114 ALA A O 1
ATOM 836 N N . PHE A 1 115 ? 14.785 -5.847 -7.259 1.00 92.56 115 PHE A N 1
ATOM 837 C CA . PHE A 1 115 ? 15.382 -6.001 -5.934 1.00 92.56 115 PHE A CA 1
ATOM 838 C C . PHE A 1 115 ? 16.069 -4.707 -5.480 1.00 92.56 115 PHE A C 1
ATOM 840 O O . PHE A 1 115 ? 15.919 -4.287 -4.335 1.00 92.56 115 PHE A O 1
ATOM 847 N N . LEU A 1 116 ? 16.772 -4.027 -6.388 1.00 91.81 116 LEU A N 1
ATOM 848 C CA . LEU A 1 116 ? 17.440 -2.758 -6.098 1.00 91.81 116 LEU A CA 1
ATOM 849 C C . LEU A 1 116 ? 16.461 -1.604 -5.816 1.00 91.81 116 LEU A C 1
ATOM 851 O O . LEU A 1 116 ? 16.848 -0.649 -5.146 1.00 91.81 116 LEU A O 1
ATOM 855 N N . SER A 1 117 ? 15.196 -1.684 -6.254 1.00 89.06 117 SER A N 1
ATOM 856 C CA . SER A 1 117 ? 14.149 -0.705 -5.909 1.00 89.06 117 SER A CA 1
ATOM 857 C C . SER A 1 117 ? 13.430 -0.992 -4.582 1.00 89.06 117 SER A C 1
ATOM 859 O O . SER A 1 117 ? 12.679 -0.144 -4.084 1.00 89.06 117 SER A O 1
ATOM 861 N N . LEU A 1 118 ? 13.659 -2.158 -3.963 1.00 92.44 118 LEU A N 1
ATOM 862 C CA . LEU A 1 118 ? 13.043 -2.515 -2.681 1.00 92.44 118 LEU A CA 1
ATOM 863 C C . LEU A 1 118 ? 13.365 -1.551 -1.533 1.00 92.44 118 LEU A C 1
ATOM 865 O O . LEU A 1 118 ? 12.434 -1.244 -0.792 1.00 92.44 118 LEU A O 1
ATOM 869 N N . PRO A 1 119 ? 14.593 -1.020 -1.353 1.00 92.19 119 PRO A N 1
ATOM 870 C CA . PRO A 1 119 ? 14.893 -0.128 -0.232 1.00 92.19 119 PRO A CA 1
ATOM 871 C C . PRO A 1 119 ? 13.965 1.092 -0.172 1.00 92.19 119 PRO A C 1
ATOM 873 O O . PRO A 1 119 ? 13.430 1.417 0.888 1.00 92.19 119 PRO A O 1
ATOM 876 N N . ALA A 1 120 ? 13.688 1.718 -1.320 1.00 91.06 120 ALA A N 1
ATOM 877 C CA . ALA A 1 120 ? 12.740 2.826 -1.402 1.00 91.06 120 ALA A CA 1
ATOM 878 C C . ALA A 1 120 ? 11.309 2.378 -1.054 1.00 91.06 120 ALA A C 1
ATOM 880 O O . ALA A 1 120 ? 10.582 3.073 -0.343 1.00 91.06 120 ALA A O 1
ATOM 881 N N . THR A 1 121 ? 10.905 1.192 -1.508 1.00 92.81 121 THR A N 1
ATOM 882 C CA . THR A 1 121 ? 9.583 0.616 -1.216 1.00 92.81 121 THR A CA 1
ATOM 883 C C . THR A 1 121 ? 9.421 0.277 0.266 1.00 92.81 121 THR A C 1
ATOM 885 O O . THR A 1 121 ? 8.363 0.523 0.844 1.00 92.81 121 THR A O 1
ATOM 888 N N . VAL A 1 122 ? 10.470 -0.232 0.912 1.00 94.38 122 VAL A N 1
ATOM 889 C CA . VAL A 1 122 ? 10.486 -0.541 2.346 1.00 94.38 122 VAL A CA 1
ATOM 890 C C . VAL A 1 122 ? 10.306 0.734 3.163 1.00 94.38 122 VAL A C 1
ATOM 892 O O . VAL A 1 122 ? 9.438 0.771 4.031 1.00 94.38 122 VAL A O 1
ATOM 895 N N . ILE A 1 123 ? 11.038 1.805 2.839 1.00 93.38 123 ILE A N 1
ATOM 896 C CA . ILE A 1 123 ? 10.875 3.113 3.497 1.00 93.38 123 ILE A CA 1
ATOM 897 C C . ILE A 1 123 ? 9.428 3.609 3.350 1.00 93.38 123 ILE A C 1
ATOM 899 O O . ILE A 1 123 ? 8.796 3.997 4.333 1.00 93.38 123 ILE A O 1
ATOM 903 N N . ASN A 1 124 ? 8.864 3.518 2.144 1.00 93.44 124 ASN A N 1
ATOM 904 C CA . ASN A 1 124 ? 7.471 3.879 1.874 1.00 93.44 124 ASN A CA 1
ATOM 905 C C . ASN A 1 124 ? 6.453 3.021 2.638 1.00 93.44 124 ASN A C 1
ATOM 907 O O . ASN A 1 124 ? 5.405 3.510 3.066 1.00 93.44 124 ASN A O 1
ATOM 911 N N . SER A 1 125 ? 6.756 1.743 2.827 1.00 94.88 125 SER A N 1
ATOM 912 C CA . SER A 1 125 ? 5.893 0.797 3.532 1.00 94.88 125 SER A CA 1
ATOM 913 C C . SER A 1 125 ? 5.930 1.020 5.042 1.00 94.88 125 SER A C 1
ATOM 915 O O . SER A 1 125 ? 4.886 0.973 5.688 1.00 94.88 125 SER A O 1
ATOM 917 N N . ILE A 1 126 ? 7.094 1.371 5.596 1.00 94.88 126 ILE A N 1
ATOM 918 C CA . ILE A 1 126 ? 7.230 1.816 6.990 1.00 94.88 126 ILE A CA 1
ATOM 919 C C . ILE A 1 126 ? 6.453 3.117 7.199 1.00 94.88 126 ILE A C 1
ATOM 921 O O . ILE A 1 126 ? 5.665 3.221 8.138 1.00 94.88 126 ILE A O 1
ATOM 925 N N . ALA A 1 127 ? 6.608 4.087 6.293 1.00 94.81 127 ALA A N 1
ATOM 926 C CA . ALA A 1 127 ? 5.834 5.322 6.343 1.00 94.81 127 ALA A CA 1
ATOM 927 C C . ALA A 1 127 ? 4.327 5.029 6.302 1.00 94.81 127 ALA A C 1
ATOM 929 O O . ALA A 1 127 ? 3.578 5.578 7.100 1.00 94.81 127 ALA A O 1
ATOM 930 N N . THR A 1 128 ? 3.881 4.104 5.448 1.00 95.06 128 THR A N 1
ATOM 931 C CA . THR A 1 128 ? 2.478 3.661 5.390 1.00 95.06 128 THR A CA 1
ATOM 932 C C . THR A 1 128 ? 2.014 3.065 6.721 1.00 95.06 128 THR A C 1
ATOM 934 O O . THR A 1 128 ? 0.964 3.455 7.229 1.00 95.06 128 THR A O 1
ATOM 937 N N . ALA A 1 129 ? 2.816 2.184 7.324 1.00 95.38 129 ALA A N 1
ATOM 938 C CA . ALA A 1 129 ? 2.505 1.549 8.601 1.00 95.38 129 ALA A CA 1
ATOM 939 C C . ALA A 1 129 ? 2.356 2.554 9.760 1.00 95.38 129 ALA A C 1
ATOM 941 O O . ALA A 1 129 ? 1.600 2.299 10.695 1.00 95.38 129 ALA A O 1
ATOM 942 N N . ILE A 1 130 ? 3.039 3.702 9.687 1.00 95.12 130 ILE A N 1
ATOM 943 C CA . ILE A 1 130 ? 2.965 4.783 10.683 1.00 95.12 130 ILE A CA 1
ATOM 944 C C . ILE A 1 130 ? 1.832 5.768 10.361 1.00 95.12 130 ILE A C 1
ATOM 946 O O . ILE A 1 130 ? 1.050 6.136 11.237 1.00 95.12 130 ILE A O 1
ATOM 950 N N . ILE A 1 131 ? 1.725 6.197 9.103 1.00 95.88 131 ILE A N 1
ATOM 951 C CA . ILE A 1 131 ? 0.784 7.233 8.663 1.00 95.88 131 ILE A CA 1
ATOM 952 C C . ILE A 1 131 ? -0.659 6.729 8.747 1.00 95.88 131 ILE A C 1
ATOM 954 O O . ILE A 1 131 ? -1.529 7.477 9.189 1.00 95.88 131 ILE A O 1
ATOM 958 N N . VAL A 1 132 ? -0.929 5.476 8.358 1.00 97.12 132 VAL A N 1
ATOM 959 C CA . VAL A 1 132 ? -2.300 4.938 8.331 1.00 97.12 132 VAL A CA 1
ATOM 960 C C . VAL A 1 132 ? -2.954 4.979 9.717 1.00 97.12 132 VAL A C 1
ATOM 962 O O . VAL A 1 132 ? -4.025 5.572 9.816 1.00 97.12 132 VAL A O 1
ATOM 965 N N . PRO A 1 133 ? -2.365 4.444 10.805 1.00 95.62 133 PRO A N 1
ATOM 966 C CA . PRO A 1 133 ? -2.999 4.512 12.119 1.00 95.62 133 PRO A CA 1
ATOM 967 C C . PRO A 1 133 ? -3.194 5.949 12.611 1.00 95.62 133 PRO A C 1
ATOM 969 O O . PRO A 1 133 ? -4.267 6.272 13.121 1.00 95.62 133 PRO A O 1
ATOM 972 N N . ILE A 1 134 ? -2.198 6.824 12.423 1.00 95.75 134 ILE A N 1
ATOM 973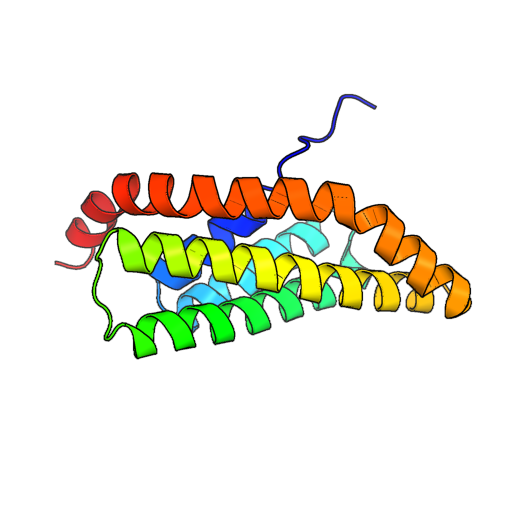 C CA . ILE A 1 134 ? -2.276 8.233 12.842 1.00 95.75 134 ILE A CA 1
ATOM 974 C C . ILE A 1 134 ? -3.450 8.926 12.147 1.00 95.75 134 ILE A C 1
ATOM 976 O O . ILE A 1 134 ? -4.333 9.475 12.809 1.00 95.75 134 ILE A O 1
ATOM 980 N N . LEU A 1 135 ? -3.493 8.860 10.815 1.00 95.62 135 LEU A N 1
ATOM 981 C CA . LEU A 1 135 ? -4.548 9.496 10.033 1.00 95.62 135 LEU A CA 1
ATOM 982 C C . LEU A 1 135 ? -5.906 8.842 10.278 1.00 95.62 135 LEU A C 1
ATOM 984 O O . LEU A 1 135 ? -6.902 9.554 10.374 1.00 95.62 135 LEU A O 1
ATOM 988 N N . TYR A 1 136 ? -5.966 7.520 10.452 1.00 94.81 136 TYR A N 1
ATOM 989 C CA . TYR A 1 136 ? -7.213 6.829 10.769 1.00 94.81 136 TYR A CA 1
ATOM 990 C C . TYR A 1 136 ? -7.832 7.369 12.062 1.00 94.81 136 TYR A C 1
ATOM 992 O O . TYR A 1 136 ? -8.995 7.773 12.084 1.00 94.81 136 TYR A O 1
ATOM 1000 N N . PHE A 1 137 ? -7.049 7.446 13.142 1.00 93.00 137 PHE A N 1
ATOM 1001 C CA . PHE A 1 137 ? -7.550 7.918 14.433 1.00 93.00 137 PHE A CA 1
ATOM 1002 C C . PHE A 1 137 ? -7.843 9.415 14.471 1.00 93.00 137 PHE A C 1
ATOM 1004 O O . PHE A 1 137 ? -8.758 9.828 15.188 1.00 93.00 137 PHE A O 1
ATOM 1011 N N . MET A 1 138 ? -7.123 10.206 13.678 1.00 93.00 138 MET A N 1
ATOM 1012 C CA . MET A 1 138 ? -7.383 11.633 13.517 1.00 93.00 138 MET A CA 1
ATOM 1013 C C . MET A 1 138 ? -8.670 11.899 12.721 1.00 93.00 138 MET A C 1
ATOM 1015 O O . MET A 1 138 ? -9.445 12.777 13.091 1.00 93.00 138 MET A O 1
ATOM 1019 N N . LEU A 1 139 ? -8.926 11.132 11.656 1.00 91.88 139 LEU A N 1
ATOM 1020 C CA . LEU A 1 139 ? -10.029 11.375 10.718 1.00 91.88 139 LEU A CA 1
ATOM 1021 C C . LEU A 1 139 ? -11.320 10.617 11.063 1.00 91.88 139 LEU A C 1
ATOM 1023 O O . LEU A 1 139 ? -12.402 11.068 10.685 1.00 91.88 139 LEU A O 1
ATOM 1027 N N . ARG A 1 140 ? -11.259 9.519 11.833 1.00 88.06 140 ARG A N 1
ATOM 1028 C CA . ARG A 1 140 ? -12.459 8.757 12.245 1.00 88.06 140 ARG A CA 1
ATOM 1029 C C . ARG A 1 140 ? -13.591 9.604 12.856 1.00 88.06 140 ARG A C 1
ATOM 1031 O O . ARG A 1 140 ? -14.744 9.267 12.588 1.00 88.06 140 ARG A O 1
ATOM 1038 N N . PRO A 1 141 ? -13.357 10.671 13.658 1.00 86.19 141 PRO A N 1
ATOM 1039 C CA . PRO A 1 141 ? -14.456 11.433 14.249 1.00 86.19 141 PRO A CA 1
ATOM 1040 C C . PRO A 1 141 ? -15.239 12.214 13.191 1.00 86.19 141 PRO A C 1
ATOM 1042 O O . PRO A 1 141 ? -16.438 12.419 13.353 1.00 86.19 141 PRO A O 1
ATOM 1045 N N . LEU A 1 142 ? -14.572 12.625 12.108 1.00 85.31 142 LEU A N 1
ATOM 1046 C CA . LEU A 1 142 ? -15.199 13.326 10.992 1.00 85.31 142 LEU A CA 1
ATOM 1047 C C . LEU A 1 142 ? -16.094 12.367 10.207 1.00 85.31 142 LEU A C 1
ATOM 1049 O O . LEU A 1 142 ? -17.264 12.662 9.997 1.00 85.31 142 LEU A O 1
ATOM 1053 N N . PHE A 1 143 ? -15.589 11.180 9.865 1.00 77.44 143 PHE A N 1
ATOM 1054 C CA . PHE A 1 143 ? -16.360 10.185 9.114 1.00 77.44 143 PHE A CA 1
ATOM 1055 C C . PHE A 1 143 ? -17.581 9.655 9.879 1.00 77.44 143 PHE A C 1
ATOM 1057 O O . PHE A 1 143 ? -18.629 9.447 9.274 1.00 77.44 143 PHE A O 1
ATOM 1064 N N . LYS A 1 144 ? -17.506 9.518 11.211 1.00 74.75 144 LYS A N 1
ATOM 1065 C CA . LYS A 1 144 ? -18.682 9.150 12.021 1.00 74.75 144 LYS A CA 1
ATOM 1066 C C . LYS A 1 144 ? -19.798 10.200 11.976 1.00 74.75 144 LYS A C 1
ATOM 1068 O O . LYS A 1 144 ? -20.961 9.825 12.048 1.00 74.75 144 LYS A O 1
ATOM 1073 N N . ARG A 1 145 ? -19.465 11.489 11.826 1.00 63.97 145 ARG A N 1
ATOM 1074 C CA . ARG A 1 145 ? -20.455 12.580 11.737 1.00 63.97 145 ARG A CA 1
ATOM 1075 C C . ARG A 1 145 ? -21.212 12.618 10.410 1.00 63.97 145 ARG A C 1
ATOM 1077 O O . ARG A 1 145 ? -22.315 13.136 10.392 1.00 63.97 145 ARG A O 1
ATOM 1084 N N . PHE A 1 146 ? -20.632 12.103 9.326 1.00 59.75 146 PHE A N 1
ATOM 1085 C CA . PHE A 1 146 ? -21.287 12.070 8.010 1.00 59.75 146 PHE A CA 1
ATOM 1086 C C . PHE A 1 146 ? -22.159 10.828 7.791 1.00 59.75 146 PHE A C 1
ATOM 1088 O O . PHE A 1 146 ? -22.981 10.822 6.884 1.00 59.75 146 PHE A O 1
ATOM 1095 N N . ASN A 1 147 ? -21.959 9.780 8.594 1.00 52.00 147 ASN A N 1
ATOM 1096 C CA . ASN A 1 147 ? -22.659 8.501 8.472 1.00 52.00 147 ASN A CA 1
ATOM 1097 C C . ASN A 1 147 ? -23.642 8.241 9.636 1.00 52.00 147 ASN A C 1
ATOM 1099 O O . ASN A 1 147 ? -24.026 7.090 9.852 1.00 52.00 147 ASN A O 1
ATOM 1103 N N . SER A 1 148 ? -23.979 9.290 10.401 1.00 41.53 148 SER A N 1
ATOM 1104 C CA . SER A 1 148 ? -25.022 9.333 11.444 1.00 41.53 148 SER A CA 1
ATOM 1105 C C . SER A 1 148 ? -26.147 10.251 10.986 1.00 41.53 148 SER A C 1
ATOM 1107 O O . SER A 1 148 ? -27.311 9.940 11.307 1.00 41.53 148 SER A O 1
#

Sequence (148 aa):
MVGRPFIHFGNPLMVLAILFLGGRLGGFAAVVGLGGFDLLNGYAATSWLTALEAIVMAIVVSALVKAFKHQDKPQYIITIAIVAGLTKIVTSYLTGIVEALMVGTILKTAVVGAFLSLPATVINSIATAIIVPILYFMLRPLFKRFNS

pLDDT: mean 90.64, std 11.63, range [33.72, 98.19]

Radius of gyration: 15.94 Å; chains: 1; bounding box: 43×31×41 Å

Organism: Lacticaseibacillus rhamnosus (NCBI:txid47715)

Foldseek 3Di:
DPDDPLADVLLLQLLLLCLLVHLPRSLVVSLCVQLVVCCVVVNVVLSVLSNVLSNVLSVLLNVLCVVVVVDPDLVSQLVNLLVSLVSQLVSQLVSQLVVCVVVPDDSVVSNVRSVVCSVSSNVNSVVSSVVNSVVCVVCVVVSVVVVD